Protein AF-A0A1F6NLT0-F1 (afdb_monomer)

Secondary structure (DSSP, 8-state):
-HHHHHHHHHHHHHHHHHHTT--PPPHHHHHHHHHHHHHHHHHHHHHHHHHHHHHHHHHHHHH-

pLDDT: mean 91.26, std 8.05, range [54.59, 98.31]

Foldseek 3Di:
DVVVVVVVVVVVVVVVVVVVVDDDDDPVRVVVVVVVVVVVVVVVVVVVVVVVVVVVVVVVVVVD

Organism: NCBI:txid1798696

InterPro domains:
  IPR001901 Protein translocase complex, SecE/Sec61-gamma subunit [MF_00422] (6-61)
  IPR001901 Protein translocase complex, SecE/Sec61-gamma subunit [PF00584] (9-63)
  IPR001901 Protein translocase complex, SecE/Sec61-gamma subunit [PS01067] (11-39)
  IPR005807 SecE subunit of protein translocation complex, bacterial-like [PTHR33910] (2-56)
  IPR005807 SecE subunit of protein translocation complex, bacterial-like [TIGR00964] (8-63)
  IPR038379 SecE superfamily [G3DSA:1.20.5.1030] (4-62)

Structure (mmCIF, N/CA/C/O backbone):
data_AF-A0A1F6NLT0-F1
#
_entry.id   AF-A0A1F6NLT0-F1
#
loop_
_atom_site.group_PDB
_atom_site.id
_atom_site.type_symbol
_atom_site.label_atom_id
_atom_site.label_alt_id
_atom_site.label_comp_id
_atom_site.label_asym_id
_atom_site.label_entity_id
_atom_site.label_seq_id
_atom_site.pdbx_PDB_ins_code
_atom_site.Cartn_x
_atom_site.Cartn_y
_atom_si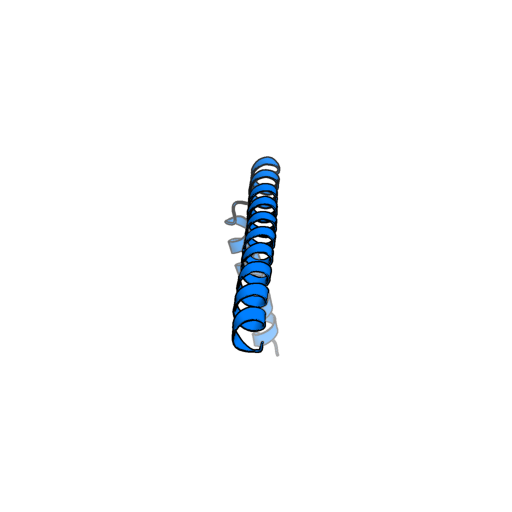te.Cartn_z
_atom_site.occupancy
_atom_site.B_iso_or_equiv
_atom_site.auth_seq_id
_atom_site.auth_comp_id
_atom_site.auth_asym_id
_atom_site.auth_atom_id
_atom_site.pdbx_PDB_model_num
ATOM 1 N N . MET A 1 1 ? -42.328 -9.118 6.744 1.00 57.59 1 MET A N 1
ATOM 2 C CA . MET A 1 1 ? -41.743 -7.766 6.897 1.00 57.59 1 MET A CA 1
ATOM 3 C C . MET A 1 1 ? -40.837 -7.671 8.128 1.00 57.59 1 MET A C 1
ATOM 5 O O . MET A 1 1 ? -39.701 -7.249 7.991 1.00 57.59 1 MET A O 1
ATOM 9 N N . THR A 1 2 ? -41.268 -8.162 9.294 1.00 72.06 2 THR A N 1
ATOM 10 C CA . THR A 1 2 ? -40.474 -8.215 10.543 1.00 72.06 2 THR A CA 1
ATOM 11 C C . THR A 1 2 ? -39.185 -9.045 10.454 1.00 72.06 2 THR A C 1
ATOM 13 O O . THR A 1 2 ? -38.137 -8.566 10.868 1.00 72.06 2 THR A O 1
ATOM 16 N N . LYS A 1 3 ? -39.218 -10.231 9.823 1.00 77.75 3 LYS A N 1
ATOM 17 C CA . LYS A 1 3 ? -38.024 -11.094 9.664 1.00 77.75 3 LYS A CA 1
ATOM 18 C C . LYS A 1 3 ? -36.854 -10.435 8.914 1.00 77.75 3 LYS A C 1
ATOM 20 O O . LYS A 1 3 ? -35.702 -10.702 9.232 1.00 77.75 3 LYS A O 1
ATOM 25 N N . ILE A 1 4 ? -37.134 -9.581 7.925 1.00 85.00 4 ILE A N 1
ATOM 26 C CA . ILE A 1 4 ? -36.088 -8.885 7.150 1.00 85.00 4 ILE A CA 1
ATOM 27 C C . ILE A 1 4 ? -35.429 -7.800 8.009 1.00 85.00 4 ILE A C 1
ATOM 29 O O . ILE A 1 4 ? -34.208 -7.692 8.032 1.00 85.00 4 ILE A O 1
ATOM 33 N N . ILE A 1 5 ? -36.230 -7.041 8.763 1.00 87.12 5 ILE A N 1
ATOM 34 C CA . ILE A 1 5 ? -35.732 -6.012 9.688 1.00 87.12 5 ILE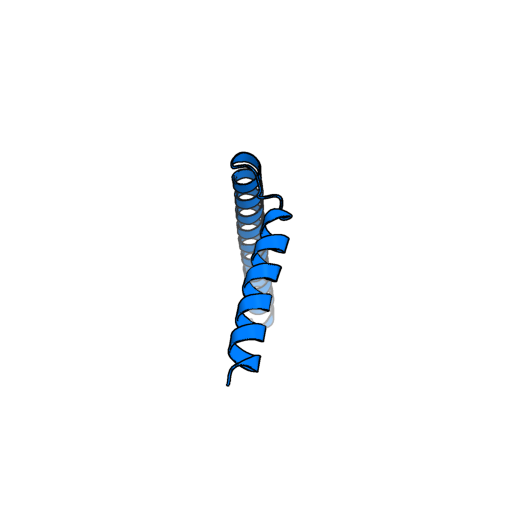 A CA 1
ATOM 35 C C . ILE A 1 5 ? -34.844 -6.650 10.768 1.00 87.12 5 ILE A C 1
ATOM 37 O O . ILE A 1 5 ? -33.785 -6.120 11.099 1.00 87.12 5 ILE A O 1
ATOM 41 N N . GLU A 1 6 ? -35.235 -7.818 11.275 1.00 89.31 6 GLU A N 1
ATOM 42 C CA . GLU A 1 6 ? -34.473 -8.570 12.273 1.00 89.31 6 GLU A CA 1
ATOM 43 C C . GLU A 1 6 ? -33.158 -9.138 11.710 1.00 89.31 6 GLU A C 1
ATOM 45 O O . GLU A 1 6 ? -32.114 -9.023 12.352 1.00 89.31 6 GLU A O 1
ATOM 50 N N . ALA A 1 7 ? -33.165 -9.656 10.477 1.00 88.88 7 ALA A N 1
ATOM 51 C CA . ALA A 1 7 ? -31.957 -10.123 9.794 1.00 88.88 7 ALA A CA 1
ATOM 52 C C . ALA A 1 7 ? -30.945 -8.991 9.549 1.00 88.88 7 ALA A C 1
ATOM 54 O O . ALA A 1 7 ? -29.757 -9.157 9.821 1.00 88.88 7 ALA A O 1
ATOM 55 N N . ILE A 1 8 ? -31.413 -7.822 9.097 1.00 92.31 8 ILE A N 1
ATOM 56 C CA . ILE A 1 8 ? -30.568 -6.637 8.897 1.00 92.31 8 ILE A CA 1
ATOM 57 C C . ILE A 1 8 ? -29.976 -6.181 10.234 1.00 92.31 8 ILE A C 1
ATOM 59 O O . ILE A 1 8 ? -28.769 -5.962 10.337 1.00 92.31 8 ILE A O 1
ATOM 63 N N . LYS A 1 9 ? -30.798 -6.100 11.287 1.00 91.44 9 LYS A N 1
ATOM 64 C CA . LYS A 1 9 ? -30.336 -5.747 12.635 1.00 91.44 9 LYS A CA 1
ATOM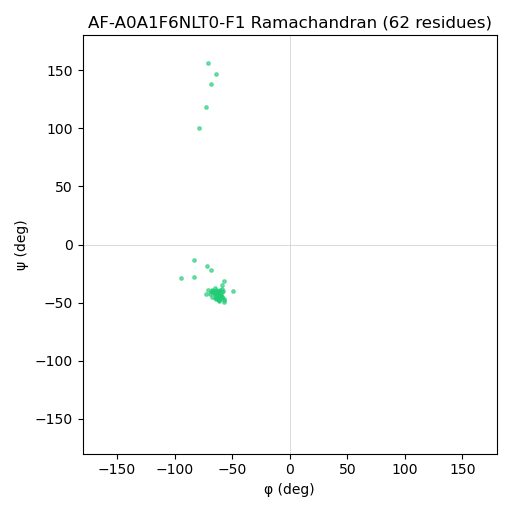 65 C C . LYS A 1 9 ? -29.242 -6.704 13.120 1.00 91.44 9 LYS A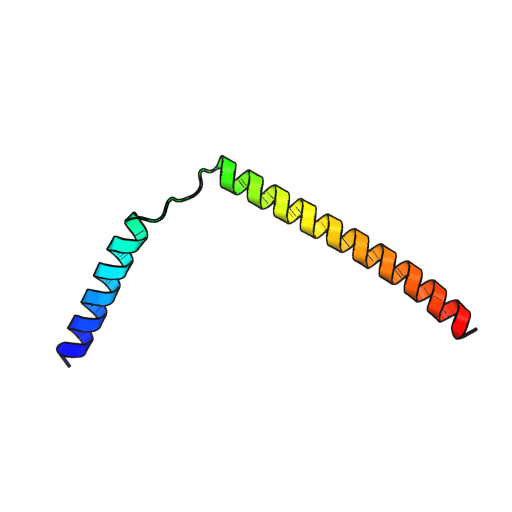 C 1
ATOM 67 O O . LYS A 1 9 ? -28.199 -6.247 13.585 1.00 91.44 9 LYS A O 1
ATOM 72 N N . ASN A 1 10 ? -29.444 -8.011 12.962 1.00 91.56 10 ASN A N 1
ATOM 73 C CA . ASN A 1 10 ? -28.462 -9.022 13.354 1.00 91.56 10 ASN A CA 1
ATOM 74 C C . ASN A 1 10 ? -27.166 -8.928 12.532 1.00 91.56 10 ASN A C 1
ATOM 76 O O . ASN A 1 10 ? -26.083 -9.061 13.099 1.00 91.56 10 ASN A O 1
ATOM 80 N N . TYR A 1 11 ? -27.252 -8.622 11.233 1.00 92.81 11 TYR A N 1
ATOM 81 C CA . TYR A 1 11 ? -26.084 -8.415 10.373 1.00 92.81 11 TYR A CA 1
ATOM 82 C C . TYR A 1 11 ? -25.218 -7.234 10.832 1.00 92.81 11 TYR A C 1
ATOM 84 O O . TYR A 1 11 ? -23.999 -7.371 10.948 1.00 92.81 11 TYR A O 1
ATOM 92 N N . PHE A 1 12 ? -25.828 -6.086 11.145 1.00 94.94 12 PHE A N 1
ATOM 93 C CA . PHE A 1 12 ? -25.090 -4.914 11.625 1.00 94.94 12 PHE A CA 1
ATOM 94 C C . PHE A 1 12 ? -24.484 -5.134 13.015 1.00 94.94 12 PHE A C 1
ATOM 96 O O . PHE A 1 12 ? -23.338 -4.752 13.247 1.00 94.94 12 PHE A O 1
ATOM 103 N N . ILE A 1 13 ? -25.215 -5.787 13.925 1.00 93.56 13 ILE A N 1
ATOM 104 C CA . ILE A 1 13 ? -24.705 -6.126 15.263 1.00 93.56 13 ILE A CA 1
ATOM 105 C C . ILE A 1 13 ? -23.511 -7.084 15.156 1.00 93.56 13 ILE A C 1
ATOM 107 O O . ILE A 1 13 ? -22.480 -6.843 15.787 1.00 93.56 13 ILE A O 1
ATOM 111 N N . GLY A 1 14 ? -23.622 -8.128 14.328 1.00 92.19 14 GLY A N 1
ATOM 112 C CA . GLY A 1 14 ? -22.530 -9.065 14.063 1.00 92.19 14 GLY A CA 1
ATOM 113 C C . GLY A 1 14 ? -21.318 -8.378 13.434 1.00 92.19 14 GLY A C 1
ATOM 114 O O . GLY A 1 14 ? -20.207 -8.507 13.939 1.00 92.19 14 GLY A O 1
ATOM 115 N N . SER A 1 15 ? -21.532 -7.562 12.399 1.00 93.69 15 SER A N 1
ATOM 116 C CA . SER A 1 15 ? -20.4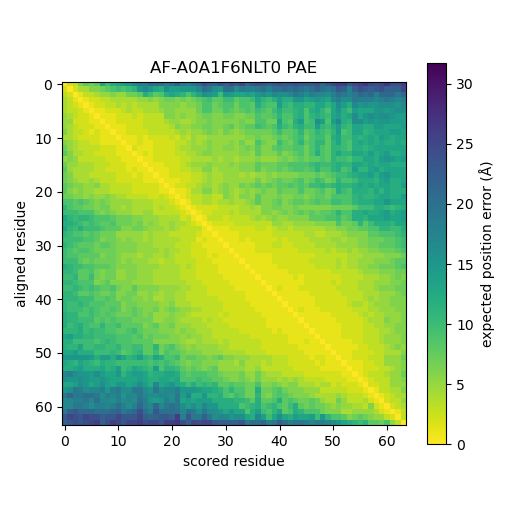62 -6.819 11.715 1.00 93.69 15 SER A CA 1
ATOM 117 C C . SER A 1 15 ? -19.729 -5.854 12.653 1.00 93.69 15 SER A C 1
ATOM 119 O O . SER A 1 15 ? -18.505 -5.751 12.603 1.00 93.69 15 SER A O 1
ATOM 121 N N . TYR A 1 16 ? -20.451 -5.178 13.554 1.00 92.62 16 TYR A N 1
ATOM 122 C CA . TYR A 1 16 ? -19.842 -4.300 14.556 1.00 92.62 16 TYR A CA 1
ATOM 123 C C . TYR A 1 16 ? -19.015 -5.079 15.589 1.00 92.62 16 TYR A C 1
ATOM 125 O O . TYR A 1 16 ? -17.936 -4.633 15.982 1.00 92.62 16 TYR A O 1
ATOM 133 N N . ALA A 1 17 ? -19.492 -6.251 16.019 1.00 92.44 17 ALA A N 1
ATOM 134 C CA . ALA A 1 17 ? -18.744 -7.120 16.922 1.00 92.44 17 ALA A CA 1
ATOM 135 C C . ALA A 1 17 ? -17.444 -7.639 16.280 1.00 92.44 17 ALA A C 1
ATOM 137 O O . ALA A 1 17 ? -16.412 -7.669 16.949 1.00 92.44 17 ALA A O 1
ATOM 138 N N . GLU A 1 18 ? -17.464 -7.977 14.988 1.00 92.56 18 GLU A N 1
ATOM 139 C CA . GLU A 1 18 ? -16.265 -8.381 14.241 1.00 92.56 18 GLU A CA 1
ATOM 140 C C . GLU A 1 18 ? -15.307 -7.207 13.995 1.00 92.56 18 GLU A C 1
ATOM 142 O O . GLU A 1 18 ? -14.100 -7.355 14.172 1.00 92.56 18 GLU A O 1
ATOM 147 N N . MET A 1 19 ? -15.820 -6.007 13.698 1.00 91.06 19 MET A N 1
ATOM 148 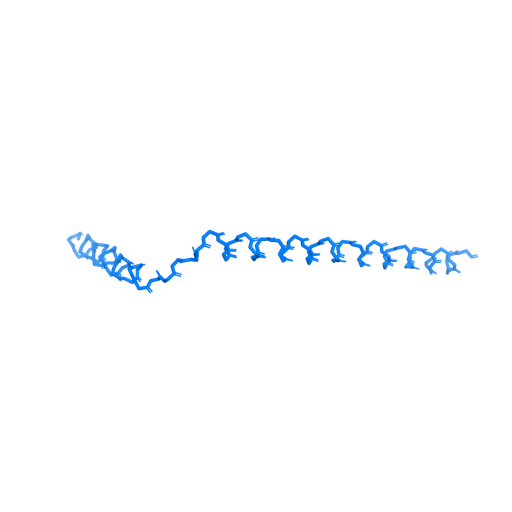C CA . MET A 1 19 ? -14.989 -4.804 13.554 1.00 91.06 19 MET A CA 1
ATOM 149 C C . MET A 1 19 ? -14.156 -4.497 14.802 1.00 91.06 19 MET A C 1
ATOM 151 O O . MET A 1 19 ? -13.049 -3.979 14.679 1.00 91.06 19 MET A O 1
ATOM 155 N N . LYS A 1 20 ? -14.647 -4.831 16.002 1.00 89.56 20 LYS A N 1
ATOM 156 C CA . LYS A 1 20 ? -13.881 -4.661 17.249 1.00 89.56 20 LYS A CA 1
ATOM 157 C C . LYS A 1 20 ? -12.675 -5.594 17.356 1.00 89.56 20 LYS A C 1
ATOM 159 O O . LYS A 1 20 ? -11.764 -5.294 18.120 1.00 89.56 20 LYS A O 1
ATOM 164 N N . LYS A 1 21 ? -12.665 -6.713 16.626 1.00 92.56 21 LYS A N 1
ATOM 165 C CA . LYS A 1 21 ? -11.529 -7.646 16.581 1.00 92.56 21 LYS A CA 1
ATOM 166 C C . LYS A 1 21 ? -10.451 -7.200 15.591 1.00 92.56 21 LYS A C 1
ATOM 168 O O . LYS A 1 21 ? -9.350 -7.742 15.614 1.00 92.56 21 LYS A O 1
ATOM 173 N N . VAL A 1 22 ? -10.753 -6.230 14.725 1.00 92.56 22 VAL A N 1
ATOM 174 C CA . VAL A 1 22 ? -9.806 -5.712 13.736 1.00 92.56 22 VAL A CA 1
ATOM 175 C C . VAL A 1 22 ? -8.753 -4.858 14.435 1.00 92.56 22 VAL A C 1
ATOM 177 O O . VAL A 1 22 ? -9.044 -3.812 15.017 1.00 92.56 22 VAL A O 1
ATOM 180 N N . THR A 1 23 ? -7.500 -5.286 14.341 1.00 88.62 23 THR A N 1
ATOM 181 C CA . THR A 1 23 ? -6.337 -4.507 14.757 1.00 88.62 23 THR A CA 1
ATOM 182 C C . THR A 1 23 ? -6.010 -3.467 13.696 1.00 88.62 23 THR A C 1
ATOM 184 O O . THR A 1 23 ? -5.395 -3.754 12.671 1.00 88.62 23 THR A O 1
ATOM 187 N N . TRP A 1 24 ? -6.430 -2.230 13.947 1.00 89.75 24 TRP A N 1
ATOM 188 C CA . TRP A 1 24 ? -6.098 -1.116 13.070 1.00 89.75 24 TRP A CA 1
ATOM 189 C C . TRP A 1 24 ? -4.602 -0.787 13.141 1.00 89.75 24 TRP A C 1
ATOM 191 O O . TRP A 1 24 ? -4.020 -0.776 14.232 1.00 89.75 24 TRP A O 1
ATOM 201 N N . PRO A 1 25 ? -3.968 -0.506 11.990 1.00 89.19 25 PRO A N 1
ATOM 202 C CA . PRO A 1 25 ? -2.555 -0.180 11.944 1.00 89.19 25 PRO A CA 1
ATOM 203 C C . PRO A 1 25 ? -2.274 1.118 12.703 1.00 89.19 25 PRO A C 1
ATOM 205 O O . PRO A 1 25 ? -3.065 2.063 12.717 1.00 89.19 25 PRO A O 1
ATOM 208 N N . THR A 1 26 ? -1.099 1.183 13.324 1.00 93.19 26 THR A N 1
ATOM 209 C CA . THR A 1 26 ? -0.617 2.434 13.923 1.00 93.19 26 THR A CA 1
ATOM 210 C C . THR A 1 26 ? -0.240 3.433 12.827 1.00 93.19 26 THR A C 1
ATOM 212 O O . THR A 1 26 ? 0.144 3.033 11.728 1.00 93.19 26 THR A O 1
ATOM 215 N N . LYS A 1 27 ? -0.255 4.742 13.127 1.00 91.56 27 LYS A N 1
ATOM 216 C CA . LYS A 1 27 ? 0.125 5.793 12.157 1.00 91.56 27 LYS A CA 1
ATOM 217 C C . LYS A 1 27 ? 1.467 5.504 11.468 1.00 91.56 27 LYS A C 1
ATOM 219 O O . LYS A 1 27 ? 1.582 5.686 10.263 1.00 91.56 27 LYS A O 1
ATOM 224 N N . LYS A 1 28 ? 2.445 4.990 12.224 1.00 93.06 28 LYS A N 1
ATOM 225 C CA . LYS A 1 28 ? 3.771 4.603 11.720 1.00 93.06 28 LYS A CA 1
ATOM 226 C C . LYS A 1 28 ? 3.716 3.427 10.739 1.00 93.06 28 LYS A C 1
ATOM 228 O O . LYS A 1 28 ? 4.428 3.427 9.741 1.00 93.06 28 LYS A O 1
ATOM 233 N N . GLN A 1 29 ? 2.891 2.417 11.016 1.00 92.06 29 GLN A N 1
ATOM 234 C CA . GLN A 1 29 ? 2.712 1.284 10.104 1.00 92.06 29 GLN A CA 1
ATOM 235 C C . GLN A 1 29 ? 2.079 1.754 8.796 1.00 92.06 29 GLN A C 1
ATOM 237 O O . GLN A 1 29 ? 2.605 1.455 7.729 1.00 92.06 29 GLN A O 1
ATOM 242 N N . THR A 1 30 ? 1.026 2.571 8.880 1.00 93.56 30 THR A N 1
ATOM 243 C CA . THR A 1 30 ? 0.364 3.139 7.701 1.00 93.56 30 THR A CA 1
ATOM 244 C C . THR A 1 30 ? 1.338 3.931 6.835 1.00 93.56 30 THR A C 1
ATOM 246 O O . THR A 1 30 ? 1.400 3.701 5.633 1.00 93.56 30 THR A O 1
ATOM 249 N N . THR A 1 31 ? 2.152 4.815 7.422 1.00 95.31 31 THR A N 1
ATOM 250 C CA . THR A 1 31 ? 3.135 5.590 6.649 1.00 95.31 31 THR A CA 1
ATOM 251 C C . THR A 1 31 ? 4.191 4.704 6.003 1.00 95.31 31 THR A C 1
ATOM 253 O O . THR A 1 31 ? 4.525 4.925 4.844 1.00 95.31 31 THR A O 1
ATOM 256 N N . ASN A 1 32 ? 4.688 3.687 6.715 1.00 95.56 32 ASN A N 1
ATOM 257 C CA . ASN A 1 32 ? 5.696 2.772 6.183 1.00 95.56 32 ASN A CA 1
ATOM 258 C C . ASN A 1 32 ? 5.159 1.968 4.995 1.00 95.56 32 ASN A C 1
ATOM 260 O O . ASN A 1 32 ? 5.836 1.861 3.975 1.00 95.56 32 ASN A O 1
ATOM 264 N N . TYR A 1 33 ? 3.940 1.433 5.105 1.00 95.12 33 TYR A N 1
ATOM 265 C CA . TYR A 1 33 ? 3.312 0.692 4.013 1.00 95.12 33 TYR A CA 1
ATOM 266 C C . TYR A 1 33 ? 3.012 1.593 2.815 1.00 95.12 33 TYR A C 1
ATOM 268 O O . TYR A 1 33 ? 3.308 1.208 1.688 1.00 95.12 33 TYR A O 1
ATOM 276 N N . SER A 1 34 ? 2.517 2.813 3.040 1.00 95.75 34 SER A N 1
ATOM 277 C CA . SER A 1 34 ? 2.310 3.776 1.955 1.00 95.75 34 SER A CA 1
ATOM 278 C C . SER A 1 34 ? 3.615 4.119 1.234 1.00 95.75 34 SER A C 1
ATOM 280 O O . SER A 1 34 ? 3.648 4.125 0.007 1.00 95.75 34 SER A O 1
ATOM 282 N N . LEU A 1 35 ? 4.709 4.352 1.970 1.00 97.31 35 LEU A N 1
ATOM 283 C CA . LEU A 1 35 ? 6.025 4.622 1.379 1.00 97.31 35 LEU A CA 1
ATOM 284 C C . LEU A 1 35 ? 6.542 3.440 0.556 1.00 97.31 35 LEU A C 1
ATOM 286 O O . LEU A 1 35 ? 7.090 3.644 -0.525 1.00 97.31 35 LEU A O 1
ATOM 290 N N . LEU A 1 36 ? 6.333 2.214 1.040 1.00 97.38 36 LEU A N 1
ATOM 291 C CA . LEU A 1 36 ? 6.696 0.996 0.319 1.00 97.38 36 LEU A CA 1
ATOM 292 C C . LEU A 1 36 ? 5.930 0.898 -1.006 1.00 97.38 36 LEU A C 1
ATOM 294 O O . LEU A 1 36 ? 6.545 0.683 -2.047 1.00 97.38 36 LEU A O 1
ATOM 298 N N . VAL A 1 37 ? 4.612 1.120 -0.989 1.00 97.50 37 VAL A N 1
ATOM 299 C CA . VAL A 1 37 ? 3.776 1.093 -2.202 1.00 97.50 37 VAL A CA 1
ATOM 300 C C . VAL A 1 37 ? 4.197 2.176 -3.196 1.00 97.50 37 VAL A C 1
ATOM 302 O O . VAL A 1 37 ? 4.281 1.899 -4.393 1.00 97.50 37 VAL A O 1
ATOM 305 N N . ILE A 1 38 ? 4.510 3.385 -2.721 1.00 98.25 38 ILE A N 1
ATOM 306 C CA . ILE A 1 38 ? 5.019 4.470 -3.572 1.00 98.25 38 ILE A CA 1
ATOM 307 C C . ILE A 1 38 ? 6.346 4.053 -4.213 1.00 98.25 38 ILE A C 1
ATOM 309 O O . ILE A 1 38 ? 6.493 4.154 -5.429 1.00 98.25 38 ILE A O 1
ATOM 313 N N . GLY A 1 39 ? 7.285 3.529 -3.420 1.00 98.06 39 GLY A N 1
ATOM 314 C CA . GLY A 1 39 ? 8.574 3.053 -3.920 1.00 98.06 39 GLY A CA 1
ATOM 315 C C . GLY A 1 39 ? 8.428 1.950 -4.969 1.00 98.06 39 GLY A C 1
ATOM 316 O O . GLY A 1 39 ? 9.051 2.023 -6.026 1.00 98.06 39 GLY A O 1
ATOM 317 N N . LEU A 1 40 ? 7.555 0.969 -4.723 1.00 98.06 40 LEU A N 1
ATOM 318 C CA . LEU A 1 40 ? 7.273 -0.112 -5.668 1.00 98.06 40 LEU A CA 1
ATOM 319 C C . LEU A 1 40 ? 6.651 0.414 -6.969 1.00 98.06 40 LEU A C 1
ATOM 321 O O . LEU A 1 40 ? 7.073 0.018 -8.051 1.00 98.06 40 LEU A O 1
ATOM 325 N N . SER A 1 41 ? 5.687 1.331 -6.868 1.00 98.31 41 SER A N 1
ATOM 326 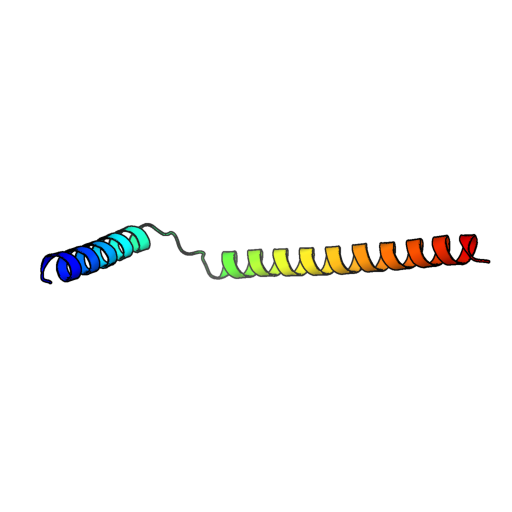C CA . SER A 1 41 ? 5.016 1.934 -8.027 1.00 98.31 41 SER A CA 1
ATOM 327 C C . SER A 1 41 ? 5.998 2.707 -8.908 1.00 98.31 41 SER A C 1
ATOM 329 O O . SER A 1 41 ? 5.994 2.544 -10.127 1.00 98.31 41 SER A O 1
ATOM 331 N N . VAL A 1 42 ? 6.884 3.503 -8.298 1.00 98.25 42 VAL A N 1
ATOM 332 C CA . VAL A 1 42 ? 7.943 4.227 -9.019 1.00 98.25 42 VAL A CA 1
ATOM 333 C C . VAL A 1 42 ? 8.932 3.249 -9.655 1.00 98.25 42 VAL A C 1
ATOM 335 O O . VAL A 1 42 ? 9.295 3.418 -10.817 1.00 98.25 42 VAL A O 1
ATOM 338 N N . GLY A 1 43 ? 9.323 2.194 -8.934 1.00 98.00 43 GLY A N 1
ATOM 339 C CA . GLY A 1 43 ? 10.186 1.141 -9.471 1.00 98.00 43 GLY A CA 1
ATOM 340 C C . GLY A 1 43 ? 9.583 0.456 -10.700 1.00 98.00 43 GLY A C 1
ATOM 341 O O . GLY A 1 43 ? 10.263 0.312 -11.714 1.00 98.00 43 GLY A O 1
ATOM 342 N N . MET A 1 44 ? 8.294 0.102 -10.651 1.00 97.94 44 MET A N 1
ATOM 343 C CA . MET A 1 44 ? 7.577 -0.465 -11.800 1.00 97.94 44 MET A CA 1
ATOM 344 C C . MET A 1 44 ? 7.481 0.518 -12.968 1.00 97.94 44 MET A C 1
ATOM 346 O O . MET A 1 44 ? 7.677 0.114 -14.110 1.00 97.94 44 MET A O 1
ATOM 350 N N . ALA A 1 45 ? 7.219 1.801 -12.703 1.00 97.81 45 ALA A N 1
ATOM 351 C CA . ALA A 1 45 ? 7.153 2.820 -13.748 1.00 97.81 45 ALA A CA 1
ATOM 352 C C . ALA A 1 45 ? 8.487 2.958 -14.498 1.00 97.81 45 ALA A C 1
ATOM 354 O O . ALA A 1 45 ? 8.502 2.986 -15.729 1.00 97.81 45 ALA A O 1
ATOM 355 N N . ILE A 1 46 ? 9.609 2.988 -13.770 1.00 98.06 46 ILE A N 1
ATOM 356 C CA . ILE A 1 46 ? 10.950 3.018 -14.370 1.00 98.06 46 ILE A CA 1
ATOM 357 C C . ILE A 1 46 ? 11.200 1.743 -15.176 1.00 98.06 46 ILE A C 1
ATOM 359 O O . ILE A 1 46 ? 11.657 1.821 -16.312 1.00 98.06 46 ILE A O 1
ATOM 363 N N . PHE A 1 47 ? 10.876 0.577 -14.612 1.00 97.25 47 PHE A N 1
ATOM 364 C CA . PHE A 1 47 ? 11.059 -0.705 -15.287 1.00 97.25 47 PHE A CA 1
ATOM 365 C C . PHE A 1 47 ? 10.321 -0.762 -16.629 1.00 97.25 47 PHE A C 1
ATOM 367 O O . PHE A 1 47 ? 10.937 -1.077 -17.646 1.00 97.25 47 PHE A O 1
ATOM 374 N N . PHE A 1 48 ? 9.037 -0.396 -16.655 1.00 96.75 48 PHE A N 1
ATOM 375 C CA . PHE A 1 48 ? 8.278 -0.345 -17.904 1.00 96.75 48 PHE A CA 1
ATOM 376 C C . PHE A 1 48 ? 8.838 0.689 -18.876 1.00 96.75 48 PHE A C 1
ATOM 378 O O . PHE A 1 48 ? 9.053 0.354 -20.032 1.00 96.75 48 PHE A O 1
ATOM 385 N N . SER A 1 49 ? 9.207 1.881 -18.399 1.00 95.62 49 SER A N 1
ATOM 386 C CA . SER A 1 49 ? 9.790 2.917 -19.265 1.00 95.62 49 SER A CA 1
ATOM 387 C C . SER A 1 49 ? 11.068 2.441 -19.969 1.00 95.62 49 SER A C 1
ATOM 389 O O . SER A 1 49 ? 11.283 2.733 -21.144 1.00 95.62 49 SER A O 1
ATOM 391 N N . VAL A 1 50 ? 11.922 1.687 -19.266 1.00 96.88 50 VAL A N 1
ATOM 392 C CA . VAL A 1 50 ? 13.133 1.091 -19.854 1.00 96.88 50 VAL A CA 1
ATOM 393 C C . VAL A 1 50 ? 12.772 0.012 -20.871 1.00 96.88 50 VAL A C 1
ATOM 395 O O . VAL A 1 50 ? 13.343 -0.005 -21.961 1.00 96.88 50 VAL A O 1
ATOM 398 N N . LEU A 1 51 ? 11.827 -0.874 -20.544 1.00 96.19 51 LEU A N 1
ATOM 399 C CA . LEU A 1 51 ? 11.376 -1.913 -21.471 1.00 96.19 51 LEU A CA 1
ATOM 400 C C . LEU A 1 51 ? 10.788 -1.322 -22.752 1.00 96.19 51 LEU A C 1
ATOM 402 O O . LEU A 1 51 ? 11.166 -1.751 -23.838 1.00 96.19 51 LEU A O 1
ATOM 406 N N . ASP A 1 52 ? 9.923 -0.316 -22.636 1.00 93.81 52 ASP A N 1
ATOM 407 C CA . ASP A 1 52 ? 9.324 0.368 -23.780 1.00 93.81 52 ASP A CA 1
ATOM 408 C C . ASP A 1 52 ? 10.402 0.984 -24.678 1.00 93.81 52 ASP A C 1
ATOM 410 O O . ASP A 1 52 ? 10.332 0.877 -25.902 1.00 93.81 52 ASP A O 1
ATOM 414 N N . TYR A 1 53 ? 11.445 1.582 -24.097 1.00 93.56 53 TYR A N 1
ATOM 415 C CA . TYR A 1 53 ? 12.561 2.127 -24.870 1.00 93.56 53 TYR A CA 1
ATOM 416 C C . TYR A 1 53 ? 13.329 1.036 -25.630 1.00 93.56 53 TYR A C 1
ATOM 418 O O . TYR A 1 53 ? 13.580 1.170 -26.828 1.00 93.56 53 TYR A O 1
ATOM 426 N N . VAL A 1 54 ? 13.654 -0.073 -24.960 1.00 94.50 54 VAL A N 1
ATOM 427 C CA . VAL A 1 54 ? 14.357 -1.210 -25.577 1.00 94.50 54 VAL A CA 1
ATOM 428 C C . VAL A 1 54 ? 13.524 -1.839 -26.694 1.00 94.50 54 VAL A C 1
ATOM 430 O O . VAL A 1 54 ? 14.053 -2.127 -27.768 1.00 94.50 54 VAL A O 1
ATOM 433 N N . PHE A 1 55 ? 12.223 -2.030 -26.475 1.00 92.94 55 PHE A N 1
ATOM 434 C CA . PHE A 1 55 ? 11.340 -2.597 -27.489 1.00 92.94 55 PHE A CA 1
ATOM 435 C C . PHE A 1 55 ? 11.164 -1.668 -28.687 1.00 92.94 55 PHE A C 1
ATOM 437 O O . PHE A 1 55 ? 11.218 -2.149 -29.816 1.00 92.94 55 PHE A O 1
ATOM 444 N N . ASN A 1 56 ? 11.037 -0.355 -28.477 1.00 92.19 56 ASN A N 1
ATOM 445 C CA . ASN A 1 56 ? 10.972 0.603 -29.581 1.00 92.19 56 ASN A CA 1
ATOM 446 C C . ASN A 1 56 ? 12.237 0.559 -30.452 1.00 92.19 56 ASN A C 1
ATOM 448 O O . ASN A 1 56 ? 12.120 0.502 -31.673 1.00 92.19 56 ASN A O 1
ATOM 452 N N . LEU A 1 57 ? 13.431 0.484 -29.848 1.00 89.19 57 LEU A N 1
ATOM 453 C CA . LEU A 1 57 ? 14.689 0.334 -30.593 1.00 89.19 57 LEU A CA 1
ATO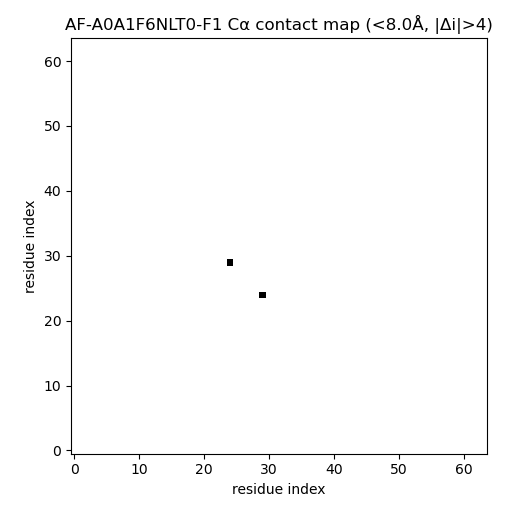M 454 C C . LEU A 1 57 ? 14.754 -0.979 -31.389 1.00 89.19 57 LEU A C 1
ATOM 456 O O . LEU A 1 57 ? 15.207 -0.998 -32.537 1.00 89.19 57 LEU A O 1
ATOM 460 N N . GLY A 1 58 ? 14.304 -2.085 -30.789 1.00 88.81 58 GLY A N 1
ATOM 461 C CA . GLY A 1 58 ? 14.267 -3.391 -31.450 1.00 88.81 58 GLY A CA 1
ATOM 462 C C . GLY A 1 58 ? 13.302 -3.422 -32.636 1.00 88.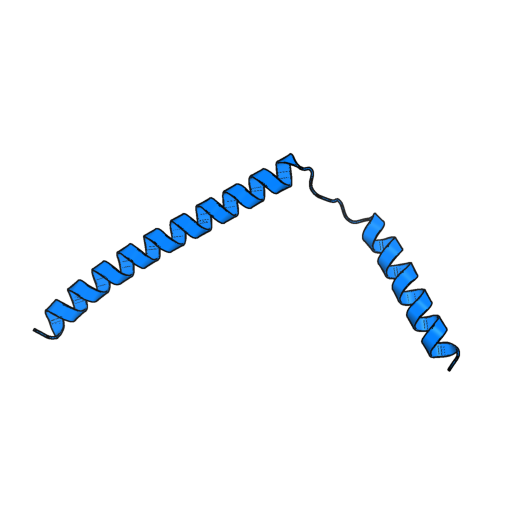81 58 GLY A C 1
ATOM 463 O O . GLY A 1 58 ? 13.638 -3.951 -33.692 1.00 88.81 58 GLY A O 1
ATOM 464 N N . VAL A 1 59 ? 12.123 -2.816 -32.484 1.00 89.81 59 VAL A N 1
ATOM 465 C CA . VAL A 1 59 ? 11.117 -2.714 -33.549 1.00 89.81 59 VAL A CA 1
ATOM 466 C C . VAL A 1 59 ? 11.583 -1.776 -34.665 1.00 89.81 59 VAL A C 1
ATOM 468 O O . VAL A 1 59 ? 11.448 -2.127 -35.834 1.00 89.81 59 VAL A O 1
ATOM 471 N N . GLU A 1 60 ? 12.186 -0.629 -34.339 1.00 86.19 60 GLU A N 1
ATOM 472 C CA . GLU A 1 60 ? 12.752 0.288 -35.339 1.00 86.19 60 GLU A CA 1
ATOM 473 C C . GLU A 1 60 ? 13.829 -0.401 -36.190 1.00 86.19 60 GLU A C 1
ATOM 475 O O . GLU A 1 60 ? 13.860 -0.225 -37.406 1.00 86.19 60 GLU A O 1
ATOM 480 N N . SER A 1 61 ? 14.649 -1.253 -35.569 1.00 82.25 61 SER A N 1
ATOM 481 C CA . SER A 1 61 ? 15.689 -2.034 -36.252 1.00 82.25 61 SER A CA 1
ATOM 482 C C . SER A 1 61 ? 15.150 -3.181 -37.119 1.00 82.25 61 SER A C 1
ATOM 484 O O . SER A 1 61 ? 15.890 -3.707 -37.941 1.00 82.25 61 SER A O 1
ATOM 486 N N . LEU A 1 62 ? 13.903 -3.617 -36.908 1.00 84.81 62 LEU A N 1
ATOM 487 C CA . LEU A 1 62 ? 13.256 -4.674 -37.699 1.00 84.81 62 LEU A CA 1
ATOM 488 C C . LEU A 1 62 ? 12.421 -4.121 -38.859 1.00 84.81 62 LEU A C 1
ATOM 490 O O . LEU A 1 62 ? 12.219 -4.819 -39.850 1.00 84.81 62 LEU A O 1
ATOM 494 N N . ILE A 1 63 ? 11.883 -2.906 -38.712 1.00 84.12 63 ILE A N 1
ATOM 495 C CA . ILE A 1 63 ? 11.061 -2.243 -39.737 1.00 84.12 63 ILE A CA 1
ATOM 496 C C . ILE A 1 63 ? 11.931 -1.534 -40.785 1.00 84.12 63 ILE A C 1
ATOM 498 O O . ILE A 1 63 ? 11.491 -1.362 -41.924 1.00 84.12 63 ILE A O 1
ATOM 502 N N . LYS A 1 64 ? 13.136 -1.109 -40.405 1.00 54.59 64 LYS A N 1
ATOM 503 C CA . LYS A 1 64 ? 14.105 -0.435 -41.274 1.00 54.59 64 LYS A CA 1
ATOM 504 C C . LYS A 1 64 ? 15.131 -1.417 -41.827 1.00 54.59 64 LYS A C 1
ATOM 506 O O . LYS A 1 64 ? 15.515 -1.228 -43.002 1.00 54.59 64 LYS A O 1
#

Sequence (64 aa):
MTKIIEAIKNYFIGSYAEMKKVTWPTKKQTTNYSLLVIGLSVGMAIFFSVLDYVFNLGVESLIK

Mean predicted aligned error: 7.13 Å

Radius of gyration: 25.35 Å; Cα contacts (8 Å, |Δi|>4): 1; chains: 1; bounding box: 57×17×58 Å

Solvent-accessible surface area (backbone atoms only — not comparable to full-atom values): 3703 Å² total; per-residue (Å²): 116,68,68,58,56,51,51,52,52,50,49,52,55,50,51,53,59,53,56,71,72,58,83,76,75,51,74,68,54,51,53,52,53,52,51,50,52,51,53,51,52,53,52,50,51,52,52,49,54,52,49,54,52,54,50,50,55,54,49,53,66,70,78,105